Protein AF-A0A7U7GA72-F1 (afdb_monomer_lite)

Organism: NCBI:txid1400861

Sequence (165 aa):
MMRVAWIVRVAMAALLMGAMNPIGAWAQDARPDARLQFSSFSVGLLFGYSQGEGTLDFAGQRYPFTVSGIKLATVGISRVSAVGQVYRLREVADLAGRYIAVEGALTLVQGGGNAVLRNEKGVTIYLQNLQQGLELTLGGGGLSIALTDPTEKVIPAVMENASAR

Secondary structure (DSSP, 8-state):
-TTHHHHHHHHHHHHHHTT----------S--SEEEEEEEEEEEEEEEEEEEEEEEEETTEEEEEEEEEEEEEEEEEEEEEEEEEEES--SGGGG-EEEEEPTT--EEETTEEEEEEEETT--EEEEEEEPTTHHHHHHH--EEEEEPPTTGGG-SSSSGGGS--

Radius of gyration: 23.39 Å; chains: 1; bounding box: 41×28×108 Å

Structure (mmCIF, N/CA/C/O backbone):
data_AF-A0A7U7GA72-F1
#
_entry.id   AF-A0A7U7GA72-F1
#
loop_
_atom_site.group_PDB
_atom_site.id
_atom_site.type_symbol
_atom_site.label_atom_id
_atom_site.label_alt_id
_atom_site.label_comp_id
_atom_site.label_asym_id
_atom_site.label_entity_id
_atom_site.label_seq_id
_atom_site.pdbx_PDB_ins_code
_atom_site.Cartn_x
_atom_site.Cartn_y
_atom_site.Cartn_z
_atom_site.occupancy
_atom_site.B_iso_or_equiv
_atom_site.auth_seq_id
_atom_site.auth_comp_id
_atom_site.auth_asym_id
_atom_site.auth_atom_id
_atom_site.pdbx_PDB_model_num
ATOM 1 N N . MET A 1 1 ? 6.793 6.151 -63.822 1.00 51.56 1 MET A N 1
ATOM 2 C CA . MET A 1 1 ? 6.672 6.998 -62.609 1.00 51.56 1 MET A CA 1
ATOM 3 C C . MET A 1 1 ? 5.274 6.967 -61.954 1.00 51.56 1 MET A C 1
ATOM 5 O O . MET A 1 1 ? 5.196 7.192 -60.757 1.00 51.56 1 MET A O 1
ATOM 9 N N . MET A 1 2 ? 4.182 6.589 -62.644 1.00 55.66 2 MET A N 1
ATOM 10 C CA . MET A 1 2 ? 2.809 6.562 -62.075 1.00 55.66 2 MET A CA 1
ATOM 11 C C . MET A 1 2 ? 2.417 5.358 -61.186 1.00 55.66 2 MET A C 1
ATOM 13 O O . MET A 1 2 ? 1.336 5.372 -60.612 1.00 55.66 2 MET A O 1
ATOM 17 N N . ARG A 1 3 ? 3.251 4.317 -61.035 1.00 51.66 3 ARG A N 1
ATOM 18 C CA . ARG A 1 3 ? 2.885 3.102 -60.260 1.00 51.66 3 ARG A CA 1
ATOM 19 C C . ARG A 1 3 ? 3.299 3.157 -58.781 1.00 51.66 3 ARG A C 1
ATOM 21 O O . ARG A 1 3 ? 2.705 2.475 -57.958 1.00 51.66 3 ARG A O 1
ATOM 28 N N . VAL A 1 4 ? 4.268 4.009 -58.438 1.00 46.50 4 VAL A N 1
ATOM 29 C CA . VAL A 1 4 ? 4.767 4.193 -57.059 1.00 46.50 4 VAL A CA 1
ATOM 30 C C . VAL A 1 4 ? 3.873 5.158 -56.267 1.00 46.50 4 VAL A C 1
ATOM 32 O O . VAL A 1 4 ? 3.660 4.971 -55.074 1.00 46.50 4 VAL A O 1
ATOM 35 N N . ALA A 1 5 ? 3.256 6.134 -56.942 1.00 46.50 5 ALA A N 1
ATOM 36 C CA . ALA A 1 5 ? 2.368 7.119 -56.319 1.00 46.50 5 ALA A CA 1
ATOM 37 C C . ALA A 1 5 ? 1.065 6.519 -55.746 1.00 46.50 5 ALA A C 1
ATOM 39 O O . ALA A 1 5 ? 0.479 7.097 -54.832 1.00 46.50 5 ALA A O 1
ATOM 40 N N . TRP A 1 6 ? 0.611 5.364 -56.249 1.00 43.94 6 TRP A N 1
ATOM 41 C CA . TRP A 1 6 ? -0.555 4.663 -55.695 1.00 43.94 6 TRP A CA 1
ATOM 42 C C . TRP A 1 6 ? -0.210 3.987 -54.359 1.00 43.94 6 TRP A C 1
ATOM 44 O O . TRP A 1 6 ? -0.923 4.171 -53.374 1.00 43.94 6 TRP A O 1
ATOM 54 N N . ILE A 1 7 ? 0.928 3.297 -54.280 1.00 53.09 7 ILE A N 1
ATOM 55 C CA . ILE A 1 7 ? 1.350 2.571 -53.070 1.00 53.09 7 ILE A CA 1
ATOM 56 C C . ILE A 1 7 ? 1.551 3.540 -51.891 1.00 53.09 7 ILE A C 1
ATOM 58 O O . ILE A 1 7 ? 1.119 3.255 -50.777 1.00 53.09 7 ILE A O 1
ATOM 62 N N . VAL A 1 8 ? 2.099 4.733 -52.149 1.00 52.81 8 VAL A N 1
ATOM 63 C CA . VAL A 1 8 ? 2.282 5.774 -51.121 1.00 52.81 8 VAL A CA 1
ATOM 64 C C . VAL A 1 8 ? 0.942 6.354 -50.637 1.00 52.81 8 VAL A C 1
ATOM 66 O O . VAL A 1 8 ? 0.794 6.639 -49.452 1.00 52.81 8 VAL A O 1
ATOM 69 N N . ARG A 1 9 ? -0.076 6.468 -51.505 1.00 49.09 9 ARG A N 1
ATOM 70 C CA . ARG A 1 9 ? -1.415 6.955 -51.111 1.00 49.09 9 ARG A CA 1
ATOM 71 C C . ARG A 1 9 ? -2.220 5.935 -50.303 1.00 49.09 9 ARG A C 1
ATOM 73 O O . ARG A 1 9 ? -2.937 6.336 -49.392 1.00 49.09 9 ARG A O 1
ATOM 80 N N . VAL A 1 10 ? -2.072 4.638 -50.579 1.00 54.94 10 VAL A N 1
ATOM 81 C CA . VAL A 1 10 ? -2.706 3.579 -49.767 1.00 54.94 10 VAL A CA 1
ATOM 82 C C . VAL A 1 10 ? -2.029 3.464 -48.398 1.00 54.94 10 VAL A C 1
ATOM 84 O O . VAL A 1 10 ? -2.717 3.328 -47.390 1.00 54.94 10 VAL A O 1
ATOM 87 N N . ALA A 1 11 ? -0.704 3.628 -48.332 1.00 49.22 11 ALA A N 1
ATOM 88 C CA . ALA A 1 11 ? 0.026 3.646 -47.065 1.00 49.22 11 ALA A CA 1
ATOM 89 C C . ALA A 1 11 ? -0.343 4.853 -46.174 1.00 49.22 11 ALA A C 1
ATOM 91 O O . ALA A 1 11 ? -0.420 4.712 -44.957 1.00 49.22 11 ALA A O 1
ATOM 92 N N . MET A 1 12 ? -0.645 6.020 -46.760 1.00 47.06 12 MET A N 1
ATOM 93 C CA . MET A 1 12 ? -1.069 7.206 -45.997 1.00 47.06 12 MET A CA 1
ATOM 94 C C . MET A 1 12 ? -2.533 7.144 -45.532 1.00 47.06 12 MET A C 1
ATOM 96 O O . MET A 1 12 ? -2.856 7.678 -44.474 1.00 47.06 12 MET A O 1
ATOM 100 N N . ALA A 1 13 ? -3.414 6.460 -46.271 1.00 47.50 13 ALA A N 1
ATOM 101 C CA . ALA A 1 13 ? -4.796 6.229 -45.841 1.00 47.50 13 ALA A CA 1
ATOM 102 C C . ALA A 1 13 ? -4.888 5.197 -44.699 1.00 47.50 13 ALA A C 1
ATOM 104 O O . ALA A 1 13 ? -5.713 5.345 -43.799 1.00 47.50 13 ALA A O 1
ATOM 105 N N . ALA A 1 14 ? -3.995 4.200 -44.678 1.00 50.31 14 ALA A N 1
ATOM 106 C CA . ALA A 1 14 ? -3.892 3.241 -43.576 1.00 50.31 14 ALA A CA 1
ATOM 107 C C . ALA A 1 14 ? -3.346 3.872 -42.278 1.00 50.31 14 ALA A C 1
ATOM 109 O O . ALA A 1 14 ? -3.694 3.426 -41.186 1.00 50.31 14 ALA A O 1
ATOM 110 N N . LEU A 1 15 ? -2.554 4.948 -42.376 1.00 47.72 15 LEU A N 1
ATOM 111 C CA . LEU A 1 15 ? -2.022 5.657 -41.206 1.00 47.72 15 LEU A CA 1
ATOM 112 C C . LEU A 1 15 ? -3.063 6.534 -40.484 1.00 47.72 15 LEU A C 1
ATOM 114 O O . LEU A 1 15 ? -2.865 6.872 -39.322 1.00 47.72 15 LEU A O 1
ATOM 118 N N . LEU A 1 16 ? -4.177 6.881 -41.139 1.00 49.06 16 LEU A N 1
ATOM 119 C CA . LEU A 1 16 ? -5.250 7.694 -40.547 1.00 49.06 16 LEU A CA 1
ATOM 120 C C . LEU A 1 16 ? -6.416 6.861 -39.984 1.00 49.06 16 LEU A C 1
ATOM 122 O O . LEU A 1 16 ? -7.228 7.392 -39.233 1.00 49.06 16 LEU A O 1
ATOM 126 N N . MET A 1 17 ? -6.487 5.558 -40.284 1.00 49.72 17 MET A N 1
ATOM 127 C CA . MET A 1 17 ? -7.507 4.646 -39.735 1.00 49.72 17 MET A CA 1
ATOM 128 C C . MET A 1 17 ? -7.030 3.824 -38.525 1.00 49.72 17 MET A C 1
ATOM 130 O O . MET A 1 17 ? -7.849 3.211 -37.849 1.00 49.72 17 MET A O 1
ATOM 134 N N . GLY A 1 18 ? -5.732 3.836 -38.202 1.00 43.81 18 GLY A N 1
ATOM 135 C CA . GLY A 1 18 ? -5.183 3.139 -37.027 1.00 43.81 18 GLY A CA 1
ATOM 136 C C . GLY A 1 18 ? -5.341 3.880 -35.691 1.00 43.81 18 GLY A C 1
ATOM 137 O O . GLY A 1 18 ? -5.031 3.319 -34.644 1.00 43.81 18 GLY A O 1
ATOM 138 N N . ALA A 1 19 ? -5.821 5.128 -35.698 1.00 47.88 19 ALA A N 1
ATOM 139 C CA . ALA A 1 19 ? -5.897 5.987 -34.509 1.00 47.88 19 ALA A CA 1
ATOM 140 C C . ALA A 1 19 ? -7.182 5.817 -33.677 1.00 47.88 19 ALA A C 1
ATOM 142 O O . ALA A 1 19 ? -7.454 6.623 -32.792 1.00 47.88 19 ALA A O 1
ATOM 143 N N . MET A 1 20 ? -7.971 4.775 -33.941 1.00 50.44 20 MET A N 1
ATOM 144 C CA . MET A 1 20 ? -9.155 4.459 -33.148 1.00 50.44 20 MET A CA 1
ATOM 145 C C . MET A 1 20 ? -9.159 2.979 -32.777 1.00 50.44 20 MET A C 1
ATOM 147 O O . MET A 1 20 ? -10.118 2.262 -33.028 1.00 50.44 20 MET A O 1
ATOM 151 N N . ASN A 1 21 ? -8.081 2.507 -32.148 1.00 44.47 21 ASN A N 1
ATOM 152 C CA . ASN A 1 21 ? -8.301 1.491 -31.131 1.00 44.47 21 ASN A CA 1
ATOM 153 C C . ASN A 1 21 ? -9.024 2.229 -30.001 1.00 44.47 21 ASN A C 1
ATOM 155 O O . ASN A 1 21 ? -8.395 3.090 -29.377 1.00 44.47 21 ASN A O 1
ATOM 159 N N . PRO A 1 22 ? -10.298 1.930 -29.683 1.00 48.47 22 PRO A N 1
ATOM 160 C CA . PRO A 1 22 ? -10.722 2.099 -28.314 1.00 48.47 22 PRO A CA 1
ATOM 161 C C . PRO A 1 22 ? -9.845 1.116 -27.537 1.00 48.47 22 PRO A C 1
ATOM 163 O O . PRO A 1 22 ? -10.200 -0.046 -27.354 1.00 48.47 22 PRO A O 1
ATOM 166 N N . ILE A 1 23 ? -8.639 1.557 -27.148 1.00 51.75 23 ILE A N 1
ATOM 167 C CA . ILE A 1 23 ? -7.970 1.027 -25.967 1.00 51.75 23 ILE A CA 1
ATOM 168 C C . ILE A 1 23 ? -9.087 1.085 -24.961 1.00 51.75 23 ILE A C 1
ATOM 170 O O . ILE A 1 23 ? -9.549 2.191 -24.666 1.00 51.75 23 ILE A O 1
ATOM 174 N N . GLY A 1 24 ? -9.615 -0.095 -24.623 1.00 46.47 24 GLY A N 1
ATOM 175 C CA . GLY A 1 24 ? -10.810 -0.214 -23.822 1.00 46.47 24 GLY A CA 1
ATOM 176 C C . GLY A 1 24 ? -10.659 0.799 -22.716 1.00 46.47 24 GLY A C 1
ATOM 177 O O . GLY A 1 24 ? -9.697 0.740 -21.947 1.00 46.47 24 GLY A O 1
ATOM 178 N N . ALA A 1 25 ? -11.547 1.792 -22.710 1.00 45.22 25 ALA A N 1
ATOM 179 C CA . ALA A 1 25 ? -11.851 2.462 -21.480 1.00 45.22 25 ALA A CA 1
ATOM 180 C C . ALA A 1 25 ? -12.292 1.296 -20.604 1.00 45.22 25 ALA A C 1
ATOM 182 O O . ALA A 1 25 ? -13.406 0.793 -20.742 1.00 45.22 25 ALA A O 1
ATOM 183 N N . TRP A 1 26 ? -11.348 0.750 -19.832 1.00 43.97 26 TRP A N 1
ATOM 184 C CA . TRP A 1 26 ? -11.632 -0.083 -18.689 1.00 43.97 26 TRP A CA 1
ATOM 185 C C . TRP A 1 26 ? -12.406 0.870 -17.823 1.00 43.97 26 TRP A C 1
ATOM 187 O O . TRP A 1 26 ? -11.831 1.658 -17.075 1.00 43.97 26 TRP A O 1
ATOM 197 N N . ALA A 1 27 ? -13.703 0.907 -18.090 1.00 42.50 27 ALA A N 1
ATOM 198 C CA . ALA A 1 27 ? -14.652 1.650 -17.341 1.00 42.50 27 ALA A CA 1
ATOM 199 C C . ALA A 1 27 ? -14.401 1.195 -15.913 1.00 42.50 27 ALA A C 1
ATOM 201 O O . ALA A 1 27 ? -14.696 0.060 -15.534 1.00 42.50 27 ALA A O 1
ATOM 202 N N . GLN A 1 28 ? -13.781 2.066 -15.127 1.00 53.06 28 GLN A N 1
ATOM 203 C CA . GLN A 1 28 ? -13.759 1.961 -13.678 1.00 53.06 28 GLN A CA 1
ATOM 204 C C . GLN A 1 28 ? -15.187 2.305 -13.192 1.00 53.06 28 GLN A C 1
ATOM 206 O O . GLN A 1 28 ? -15.363 3.114 -12.293 1.00 53.06 28 GLN A O 1
ATOM 211 N N . ASP A 1 29 ? -16.212 1.734 -13.844 1.00 50.03 29 ASP A N 1
ATOM 212 C CA . ASP A 1 29 ? -17.646 1.887 -13.572 1.00 50.03 29 ASP A CA 1
ATOM 213 C C . ASP A 1 29 ? -18.051 1.092 -12.326 1.00 50.03 29 ASP A C 1
ATOM 215 O O . ASP A 1 29 ? -19.164 1.220 -11.816 1.00 50.03 29 ASP A O 1
ATOM 219 N N . ALA A 1 30 ? -17.143 0.273 -11.791 1.00 64.81 30 ALA A N 1
ATOM 220 C CA . ALA A 1 30 ? -17.301 -0.261 -10.456 1.00 64.81 30 ALA A CA 1
ATOM 221 C C . ALA A 1 30 ? -17.050 0.871 -9.456 1.00 64.81 30 ALA A C 1
ATOM 223 O O . ALA A 1 30 ? -15.941 1.391 -9.353 1.00 64.81 30 ALA A O 1
ATOM 224 N N . ARG A 1 31 ? -18.079 1.243 -8.691 1.00 81.56 31 ARG A N 1
ATOM 225 C CA . ARG A 1 31 ? -17.889 2.074 -7.502 1.00 81.56 31 ARG A CA 1
ATOM 226 C C . ARG A 1 31 ? -16.883 1.360 -6.584 1.00 81.56 31 ARG A C 1
ATOM 228 O O . ARG A 1 31 ? -17.067 0.169 -6.339 1.00 81.56 31 ARG A O 1
ATOM 235 N N . PRO A 1 32 ? -15.844 2.044 -6.079 1.00 89.12 32 PRO A N 1
ATOM 236 C CA . PRO A 1 32 ? -14.922 1.427 -5.136 1.00 89.12 32 PRO A CA 1
ATOM 237 C C . PRO A 1 32 ? -15.668 1.022 -3.861 1.00 89.12 32 PRO A C 1
ATOM 239 O O . PRO A 1 32 ? -16.506 1.781 -3.365 1.00 89.12 32 PRO A O 1
ATOM 242 N N . ASP A 1 33 ? -15.336 -0.150 -3.324 1.00 92.19 33 ASP A N 1
ATOM 243 C CA . ASP A 1 33 ? -15.910 -0.657 -2.072 1.00 92.19 33 ASP A CA 1
ATOM 244 C C . ASP A 1 33 ? -15.372 0.132 -0.872 1.00 92.19 33 ASP A C 1
ATOM 246 O O . ASP A 1 33 ? -16.077 0.370 0.110 1.00 92.19 33 ASP A O 1
ATOM 250 N N . ALA A 1 34 ? -14.113 0.570 -0.965 1.00 94.19 34 ALA A N 1
ATOM 251 C CA . ALA A 1 34 ? -13.444 1.349 0.066 1.00 94.19 34 ALA A CA 1
ATOM 252 C C . ALA A 1 34 ? -12.433 2.334 -0.525 1.00 94.19 34 ALA A C 1
ATOM 254 O O . ALA A 1 34 ? -11.993 2.216 -1.673 1.00 94.19 34 ALA A O 1
ATOM 255 N N . ARG A 1 35 ? -12.008 3.288 0.298 1.00 94.56 35 ARG A N 1
ATOM 256 C CA . ARG A 1 35 ? -10.852 4.145 0.014 1.00 94.56 35 ARG A CA 1
ATOM 257 C C . ARG A 1 35 ? -9.808 3.944 1.088 1.00 94.56 35 ARG A C 1
ATOM 259 O O . ARG A 1 35 ? -10.151 3.745 2.245 1.00 94.56 35 ARG A O 1
ATOM 266 N N . LEU A 1 36 ? -8.542 3.989 0.707 1.00 93.94 36 LEU A N 1
ATOM 267 C CA . LEU A 1 36 ? -7.447 3.909 1.657 1.00 93.94 36 LEU A CA 1
ATOM 268 C C . LEU A 1 36 ? -6.423 5.000 1.416 1.00 93.94 36 LEU A C 1
ATOM 270 O O . LEU A 1 36 ? -6.255 5.506 0.305 1.00 93.94 36 LEU A O 1
ATOM 274 N N . GLN A 1 37 ? -5.712 5.320 2.481 1.00 92.81 37 GLN A N 1
ATOM 275 C CA . GLN A 1 37 ? -4.555 6.191 2.452 1.00 92.81 37 GLN A CA 1
ATOM 276 C C . GLN A 1 37 ? -3.534 5.681 3.455 1.00 92.81 37 GLN A C 1
ATOM 278 O O . GLN A 1 37 ? -3.901 5.238 4.543 1.00 92.81 37 GLN A O 1
ATOM 283 N N . PHE A 1 38 ? -2.258 5.728 3.099 1.00 91.44 38 PHE A N 1
ATOM 284 C CA . PHE A 1 38 ? -1.185 5.348 4.009 1.00 91.44 38 PHE A CA 1
ATOM 285 C C . PHE A 1 38 ? 0.079 6.146 3.736 1.00 91.44 38 PHE A C 1
ATOM 287 O O . PHE A 1 38 ? 0.304 6.647 2.632 1.00 91.44 38 PHE A O 1
ATOM 294 N N . SER A 1 39 ? 0.921 6.237 4.757 1.00 87.94 39 SER A N 1
ATOM 295 C CA . SER A 1 39 ? 2.289 6.715 4.636 1.00 87.94 39 SER A CA 1
ATOM 296 C C . SER A 1 39 ? 3.222 5.656 5.190 1.00 87.94 39 SER A C 1
ATOM 298 O O . SER A 1 39 ? 2.955 5.082 6.243 1.00 87.94 39 SER A O 1
ATOM 300 N N . SER A 1 40 ? 4.315 5.393 4.485 1.00 85.19 40 SER A N 1
ATOM 301 C CA . SER A 1 40 ? 5.368 4.517 4.972 1.00 85.19 40 SER A CA 1
ATOM 302 C C . SER A 1 40 ? 6.715 5.215 4.952 1.00 85.19 40 SER A C 1
ATOM 304 O O . SER A 1 40 ? 7.020 6.071 4.119 1.00 85.19 40 SER A O 1
ATOM 306 N N . PHE A 1 41 ? 7.519 4.852 5.934 1.00 84.62 41 PHE A N 1
ATOM 307 C CA . PHE A 1 41 ? 8.915 5.201 6.037 1.00 84.62 41 PHE A CA 1
ATOM 308 C C . PHE A 1 41 ? 9.746 3.989 5.640 1.00 84.62 41 PHE A C 1
ATOM 310 O O . PHE A 1 41 ? 9.331 2.839 5.800 1.00 84.62 41 PHE A O 1
ATOM 317 N N . SER A 1 42 ? 10.913 4.221 5.063 1.00 78.56 42 SER A N 1
ATOM 318 C CA . SER A 1 42 ? 11.803 3.148 4.641 1.00 78.56 42 SER A CA 1
ATOM 319 C C . SER A 1 42 ? 13.246 3.527 4.880 1.00 78.56 42 SER A C 1
ATOM 321 O O . SER A 1 42 ? 13.650 4.652 4.585 1.00 78.56 42 SER A O 1
ATOM 323 N N . VAL A 1 43 ? 14.016 2.557 5.364 1.00 79.75 43 VAL A N 1
ATOM 324 C CA . VAL A 1 43 ? 15.454 2.682 5.589 1.00 79.75 43 VAL A CA 1
ATOM 325 C C . VAL A 1 43 ? 16.153 1.459 5.012 1.00 79.75 43 VAL A C 1
ATOM 327 O O . VAL A 1 43 ? 15.659 0.336 5.139 1.00 79.75 43 VAL A O 1
ATOM 330 N N . GLY A 1 44 ? 17.283 1.670 4.343 1.00 74.50 44 GLY A N 1
ATOM 331 C CA . GLY A 1 44 ? 18.056 0.571 3.781 1.00 74.50 44 GLY A CA 1
ATOM 332 C C . GLY A 1 44 ? 19.465 0.959 3.361 1.00 74.50 44 GLY A C 1
ATOM 333 O O . GLY A 1 44 ? 19.744 2.115 3.038 1.00 74.50 44 GLY A O 1
ATOM 334 N N . LEU A 1 45 ? 20.341 -0.043 3.358 1.00 70.75 45 LEU A N 1
ATOM 335 C CA . LEU A 1 45 ? 21.675 -0.022 2.765 1.00 70.75 45 LEU A CA 1
ATOM 336 C C . LEU A 1 45 ? 21.776 -1.291 1.908 1.00 70.75 45 LEU A C 1
ATOM 338 O O . LEU A 1 45 ? 22.116 -2.356 2.413 1.00 70.75 45 LEU A O 1
ATOM 342 N N . LEU A 1 46 ? 21.395 -1.189 0.629 1.00 68.38 46 LEU A N 1
ATOM 343 C CA . LEU A 1 46 ? 21.234 -2.280 -0.356 1.00 68.38 46 LEU A CA 1
ATOM 344 C C . LEU A 1 46 ? 20.014 -3.183 -0.123 1.00 68.38 46 LEU A C 1
ATOM 346 O O . LEU A 1 46 ? 19.270 -3.447 -1.065 1.00 68.38 46 LEU A O 1
ATOM 350 N N . PHE A 1 47 ? 19.750 -3.583 1.117 1.00 69.81 47 PHE A N 1
ATOM 351 C CA . PHE A 1 47 ? 18.487 -4.197 1.528 1.00 69.81 47 PHE A CA 1
ATOM 352 C C . PHE A 1 47 ? 17.776 -3.252 2.489 1.00 69.81 47 PHE A C 1
ATOM 354 O O . PHE A 1 47 ? 18.411 -2.638 3.351 1.00 69.81 47 PHE A O 1
ATOM 361 N N . GLY A 1 48 ? 16.468 -3.088 2.306 1.00 71.56 48 GLY A N 1
ATOM 362 C CA . GLY A 1 48 ? 15.675 -2.157 3.095 1.00 71.56 48 GLY A CA 1
ATOM 363 C C . GLY A 1 48 ? 14.407 -2.789 3.637 1.00 71.56 48 GLY A C 1
ATOM 364 O O . GLY A 1 48 ? 13.836 -3.704 3.042 1.00 71.56 48 GLY A O 1
ATOM 365 N N . TYR A 1 49 ? 13.945 -2.249 4.755 1.00 77.12 49 TYR A N 1
ATOM 366 C CA . TYR A 1 49 ? 12.620 -2.524 5.292 1.00 77.12 49 TYR A CA 1
ATOM 367 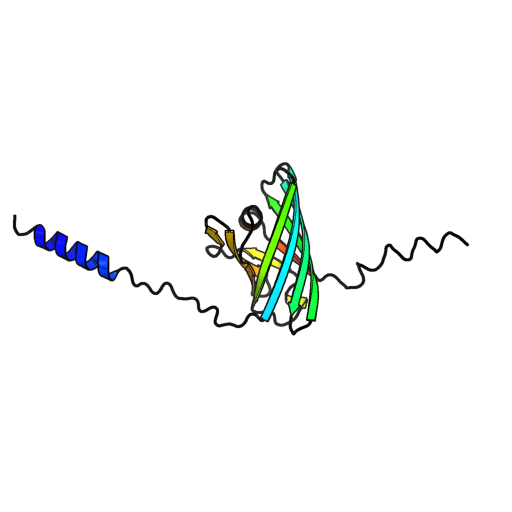C C . TYR A 1 49 ? 11.781 -1.250 5.233 1.00 77.12 49 TYR A C 1
ATOM 369 O O . TYR A 1 49 ? 12.297 -0.132 5.346 1.00 77.12 49 TYR A O 1
ATOM 377 N N . SER A 1 50 ? 10.478 -1.420 5.032 1.00 81.56 50 SER A N 1
ATOM 378 C CA . SER A 1 50 ? 9.507 -0.335 5.102 1.00 81.56 50 SER A CA 1
ATOM 379 C C . SER A 1 50 ? 8.416 -0.650 6.102 1.00 81.56 50 SER A C 1
ATOM 381 O O . SER A 1 50 ? 7.907 -1.771 6.120 1.00 81.56 50 SER A O 1
ATOM 383 N N . GLN A 1 51 ? 8.035 0.361 6.876 1.00 86.81 51 GLN A N 1
ATOM 384 C CA . GLN A 1 51 ? 6.912 0.311 7.799 1.00 86.81 51 GLN A CA 1
ATOM 385 C C . GLN A 1 51 ? 6.082 1.577 7.654 1.00 86.81 51 GLN A C 1
ATOM 387 O O . GLN A 1 51 ? 6.617 2.672 7.471 1.00 86.81 51 GLN A O 1
ATOM 392 N N . GLY A 1 52 ? 4.770 1.428 7.715 1.00 88.06 52 GLY A N 1
ATOM 393 C CA . GLY A 1 52 ? 3.834 2.518 7.557 1.00 88.06 52 GLY A CA 1
ATOM 394 C C . GLY A 1 52 ? 2.518 2.258 8.250 1.00 88.06 52 GLY A C 1
ATOM 395 O O . GLY A 1 52 ? 2.204 1.139 8.650 1.00 88.06 52 GLY A O 1
ATOM 396 N N . GLU A 1 53 ? 1.744 3.323 8.340 1.00 91.56 53 GLU A N 1
ATOM 397 C CA . GLU A 1 53 ? 0.408 3.332 8.912 1.00 91.56 53 GLU A CA 1
ATOM 398 C C . GLU A 1 53 ? -0.549 3.977 7.916 1.00 91.56 53 GLU A C 1
ATOM 400 O O . GLU A 1 53 ? -0.169 4.831 7.104 1.00 91.56 53 GLU A O 1
ATOM 405 N N . GLY A 1 54 ? -1.803 3.559 7.980 1.00 92.31 54 GLY A N 1
ATOM 406 C CA . GLY A 1 54 ? -2.847 4.037 7.103 1.00 92.31 54 GLY A CA 1
ATOM 407 C C . GLY A 1 54 ? -4.231 3.906 7.703 1.00 92.31 54 GLY A C 1
ATOM 408 O O . GLY A 1 54 ? -4.431 3.477 8.840 1.00 92.31 54 GLY A O 1
ATOM 409 N N . THR A 1 55 ? -5.208 4.334 6.922 1.00 94.81 55 THR A N 1
ATOM 410 C CA . THR A 1 55 ? -6.620 4.252 7.275 1.00 94.81 55 THR A CA 1
ATOM 411 C C . THR A 1 55 ? -7.418 3.822 6.058 1.00 94.81 55 THR A C 1
ATOM 413 O O . THR A 1 55 ? -7.189 4.315 4.952 1.00 94.81 55 THR A O 1
ATOM 416 N N . LEU A 1 56 ? -8.325 2.876 6.276 1.00 94.94 56 LEU A N 1
ATOM 417 C CA . LEU A 1 56 ? -9.306 2.398 5.316 1.00 94.94 56 LEU A CA 1
ATOM 418 C C . LEU A 1 56 ? -10.666 3.001 5.677 1.00 94.94 56 LEU A C 1
ATOM 420 O O . LEU A 1 56 ? -11.196 2.728 6.750 1.00 94.94 56 LEU A O 1
ATOM 424 N N . ASP A 1 57 ? -11.244 3.784 4.778 1.00 94.75 57 ASP A N 1
ATOM 425 C CA . ASP A 1 57 ? -12.637 4.207 4.833 1.00 94.75 57 ASP A CA 1
ATOM 426 C C . ASP A 1 57 ? -13.504 3.143 4.133 1.00 94.75 57 ASP A C 1
ATOM 428 O O . ASP A 1 57 ? -13.541 3.072 2.900 1.00 94.75 57 ASP A O 1
ATOM 432 N N . PHE A 1 58 ? -14.204 2.315 4.914 1.00 93.81 58 PHE A N 1
ATOM 433 C CA . PHE A 1 58 ? -15.098 1.256 4.431 1.00 93.81 58 PHE A CA 1
ATOM 434 C C . PHE A 1 58 ? -16.469 1.372 5.096 1.00 93.81 58 PHE A C 1
ATOM 436 O O . PHE A 1 58 ? -16.562 1.520 6.311 1.00 93.81 58 PHE A O 1
ATOM 443 N N . ALA A 1 59 ? -17.540 1.338 4.298 1.00 90.19 59 ALA A N 1
ATOM 444 C CA . ALA A 1 59 ? -18.924 1.447 4.780 1.00 90.19 59 ALA A CA 1
ATOM 445 C C . ALA A 1 59 ? -19.193 2.649 5.725 1.00 90.19 59 ALA A C 1
ATOM 447 O O . ALA A 1 59 ? -20.038 2.582 6.614 1.00 90.19 59 ALA A O 1
ATOM 448 N N . GLY A 1 60 ? -18.470 3.762 5.543 1.00 89.25 60 GLY A N 1
ATOM 449 C CA . GLY A 1 60 ? -18.594 4.965 6.379 1.00 89.25 60 GLY A CA 1
ATOM 450 C C . GLY A 1 60 ? -17.844 4.911 7.716 1.00 89.25 60 GLY A C 1
ATOM 451 O O . GLY A 1 60 ? -17.942 5.855 8.494 1.00 89.25 60 GLY A O 1
ATOM 452 N N . GLN A 1 61 ? -17.085 3.845 7.974 1.00 90.88 61 GLN A N 1
ATOM 453 C CA . GLN A 1 61 ? -16.230 3.684 9.149 1.00 90.88 61 GLN A CA 1
ATOM 454 C C . GLN A 1 61 ? -14.751 3.726 8.753 1.00 90.88 61 GLN A C 1
ATOM 456 O O . GLN A 1 61 ? -14.379 3.349 7.640 1.00 90.88 61 GLN A O 1
ATOM 461 N N . ARG A 1 62 ? -13.906 4.193 9.678 1.00 93.19 62 ARG A N 1
ATOM 462 C CA . ARG A 1 62 ? -12.451 4.275 9.499 1.00 93.19 62 ARG A CA 1
ATOM 463 C C . ARG A 1 62 ? -11.751 3.160 10.252 1.00 93.19 62 ARG A C 1
ATOM 465 O O . ARG A 1 62 ? -11.858 3.087 11.473 1.00 93.19 62 ARG A O 1
ATOM 472 N N . TYR A 1 63 ? -10.977 2.364 9.529 1.00 92.81 63 TYR A N 1
ATOM 473 C CA . TYR A 1 63 ? -10.207 1.254 10.074 1.00 92.81 63 TYR A CA 1
ATOM 474 C C . TYR A 1 63 ? -8.710 1.546 9.953 1.00 92.81 63 TYR A C 1
ATOM 476 O O . TYR A 1 63 ? -8.210 1.677 8.831 1.00 92.81 63 TYR A O 1
ATOM 484 N N . PRO A 1 64 ? -7.980 1.689 11.071 1.00 94.12 64 PRO A N 1
ATOM 485 C CA . PRO A 1 64 ? -6.535 1.838 11.026 1.00 94.12 64 PRO A CA 1
ATOM 486 C C . PRO A 1 64 ? -5.876 0.531 10.571 1.00 94.12 64 PRO A C 1
ATOM 488 O O . PRO A 1 64 ? -6.318 -0.567 10.912 1.00 94.12 64 PRO A O 1
ATOM 491 N N . PHE A 1 65 ? -4.809 0.651 9.790 1.00 93.62 65 PHE A N 1
ATOM 492 C CA . PHE A 1 65 ? -4.002 -0.487 9.368 1.00 93.62 65 PHE A CA 1
ATOM 493 C C . PHE A 1 65 ? -2.523 -0.116 9.326 1.00 93.62 65 PHE A C 1
ATOM 495 O O . PHE A 1 65 ? -2.153 1.053 9.208 1.00 93.62 65 PHE A O 1
ATOM 502 N N . THR A 1 66 ? -1.674 -1.132 9.360 1.00 92.25 66 THR A N 1
ATOM 503 C CA . THR A 1 66 ? -0.238 -1.022 9.129 1.00 92.25 66 THR A CA 1
ATOM 504 C C . TH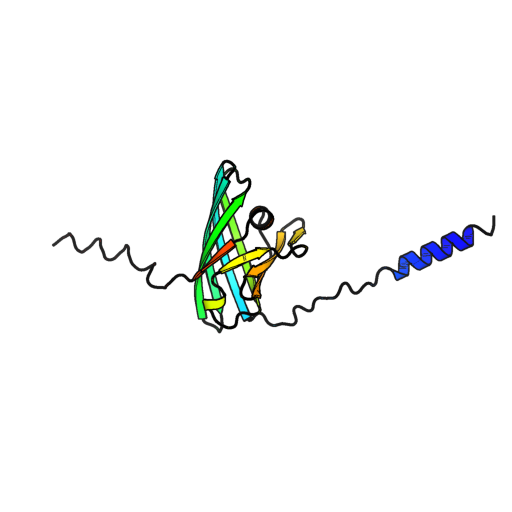R A 1 66 ? 0.135 -1.621 7.781 1.00 92.25 66 THR A C 1
ATOM 506 O O . THR A 1 66 ? -0.497 -2.557 7.286 1.00 92.25 66 THR A O 1
ATOM 509 N N . VAL A 1 67 ? 1.169 -1.050 7.173 1.00 90.19 67 VAL A N 1
ATOM 510 C CA . VAL A 1 67 ? 1.798 -1.531 5.943 1.00 90.19 67 VAL A CA 1
ATOM 511 C C . VAL A 1 67 ? 3.240 -1.880 6.253 1.00 90.19 67 VAL A C 1
ATOM 513 O O . VAL A 1 67 ? 3.968 -1.081 6.841 1.00 90.19 67 VAL A O 1
ATOM 516 N N . SER A 1 68 ? 3.675 -3.048 5.805 1.00 87.69 68 SER A N 1
ATOM 517 C CA . SER A 1 68 ? 5.074 -3.454 5.832 1.00 87.69 68 SER A CA 1
ATOM 518 C C . SER A 1 68 ? 5.513 -3.971 4.470 1.00 87.69 68 SER A C 1
ATOM 520 O O . SER A 1 68 ? 4.708 -4.396 3.644 1.00 87.69 68 SER A O 1
ATOM 522 N N . GLY A 1 69 ? 6.808 -3.896 4.193 1.00 80.62 69 GLY A N 1
ATOM 523 C CA . GLY A 1 69 ? 7.344 -4.302 2.900 1.00 80.62 69 GLY A CA 1
ATOM 524 C C . GLY A 1 69 ? 8.847 -4.489 2.952 1.00 80.62 69 GLY A C 1
ATOM 525 O O . GLY A 1 69 ? 9.538 -3.818 3.721 1.00 80.62 69 GLY A O 1
ATOM 526 N N . ILE A 1 70 ? 9.340 -5.407 2.126 1.00 67.75 70 ILE A N 1
ATOM 527 C CA . ILE A 1 70 ? 10.770 -5.648 1.937 1.00 67.75 70 ILE A CA 1
ATOM 528 C C . ILE A 1 70 ? 11.177 -4.938 0.653 1.00 67.75 70 ILE A C 1
ATOM 530 O O . ILE A 1 70 ? 10.564 -5.147 -0.394 1.00 67.75 70 ILE A O 1
ATOM 534 N N . LYS A 1 71 ? 12.211 -4.101 0.734 1.00 69.50 71 LYS A N 1
ATOM 535 C CA . LYS A 1 71 ? 12.767 -3.409 -0.426 1.00 69.50 71 LYS A CA 1
ATOM 536 C C . LYS A 1 71 ? 14.061 -4.064 -0.868 1.00 69.50 71 LYS A C 1
ATOM 538 O O . LYS A 1 71 ? 15.013 -4.176 -0.093 1.00 69.50 71 LYS A O 1
ATOM 543 N N . LEU A 1 72 ? 14.107 -4.419 -2.144 1.00 55.84 72 LEU A N 1
ATOM 544 C CA . LEU A 1 72 ? 15.343 -4.755 -2.835 1.00 55.84 72 LEU A CA 1
ATOM 545 C C . LEU A 1 72 ? 15.977 -3.448 -3.336 1.00 55.84 72 LEU A C 1
ATOM 547 O O . LEU A 1 72 ? 15.281 -2.597 -3.882 1.00 55.84 72 LEU A O 1
ATOM 551 N N . ALA A 1 73 ? 17.282 -3.273 -3.124 1.00 60.06 73 ALA A N 1
ATOM 552 C CA . ALA A 1 73 ? 18.072 -2.150 -3.636 1.00 60.06 73 ALA A CA 1
ATOM 553 C C . ALA A 1 73 ? 17.644 -0.748 -3.144 1.00 60.06 73 ALA A C 1
ATOM 555 O O . ALA A 1 73 ? 17.489 0.179 -3.934 1.00 60.06 73 ALA A O 1
ATOM 556 N N . THR A 1 74 ? 17.482 -0.555 -1.830 1.00 63.38 74 THR A N 1
ATOM 557 C CA . THR A 1 74 ? 17.296 0.794 -1.250 1.00 63.38 74 THR A CA 1
ATOM 558 C C . THR A 1 74 ? 18.563 1.268 -0.546 1.00 63.38 74 THR A C 1
ATOM 560 O O . THR A 1 74 ? 19.110 0.549 0.287 1.00 63.38 74 THR A O 1
ATOM 563 N N . VAL A 1 75 ? 19.007 2.489 -0.855 1.00 68.94 75 VAL A N 1
ATOM 564 C CA . VAL A 1 75 ? 20.057 3.202 -0.115 1.00 68.94 75 VAL A CA 1
ATOM 565 C C . VAL A 1 75 ? 19.466 4.495 0.433 1.00 68.94 75 VAL A C 1
ATOM 567 O O . VAL A 1 75 ? 18.951 5.316 -0.323 1.00 68.94 75 VAL A O 1
ATOM 570 N N . GLY A 1 76 ? 19.550 4.670 1.749 1.00 71.38 76 GLY A N 1
ATOM 571 C CA . GLY A 1 76 ? 19.125 5.879 2.443 1.00 71.38 76 GLY A CA 1
ATOM 572 C C . GLY A 1 76 ? 17.751 5.774 3.099 1.00 71.38 76 GLY A C 1
ATOM 573 O O . GLY A 1 76 ? 17.227 4.688 3.359 1.00 71.38 76 GLY A O 1
ATOM 574 N N . ILE A 1 77 ? 17.203 6.946 3.408 1.00 76.12 77 ILE A N 1
ATOM 575 C CA . ILE A 1 77 ? 15.932 7.128 4.098 1.00 76.12 77 ILE A CA 1
ATOM 576 C C . ILE A 1 77 ? 14.934 7.743 3.123 1.00 76.12 77 ILE A C 1
ATOM 578 O O . ILE A 1 77 ? 15.224 8.751 2.484 1.00 76.12 77 ILE A O 1
ATOM 582 N N . SER A 1 78 ? 13.743 7.160 3.032 1.00 75.38 78 SER A N 1
ATOM 583 C CA . SER A 1 78 ? 12.655 7.700 2.214 1.00 75.38 78 SER A CA 1
ATOM 584 C C . SER A 1 78 ? 11.328 7.631 2.954 1.00 75.38 78 SER A C 1
ATOM 586 O O . SER A 1 78 ? 11.090 6.739 3.769 1.00 75.38 78 SER A O 1
ATOM 588 N N . ARG A 1 79 ? 10.450 8.588 2.657 1.00 78.69 79 ARG A N 1
ATOM 589 C CA . ARG A 1 79 ? 9.052 8.578 3.076 1.00 78.69 79 ARG A CA 1
ATOM 590 C C . ARG A 1 79 ? 8.192 8.611 1.829 1.00 78.69 79 ARG A C 1
ATOM 592 O O . ARG A 1 79 ? 8.461 9.390 0.922 1.00 78.69 79 ARG A O 1
ATOM 599 N N . VAL A 1 80 ? 7.168 7.778 1.808 1.00 78.31 80 VAL A N 1
ATOM 600 C CA . VAL A 1 80 ? 6.188 7.734 0.729 1.00 78.31 80 VAL A CA 1
ATOM 601 C C . VAL A 1 80 ? 4.797 7.840 1.328 1.00 78.31 80 VAL A C 1
ATOM 603 O O . VAL A 1 80 ? 4.550 7.380 2.443 1.00 78.31 80 VAL A O 1
ATOM 606 N N . SER A 1 81 ? 3.885 8.449 0.586 1.00 83.56 81 SER A N 1
ATOM 607 C CA . SER A 1 81 ? 2.460 8.426 0.900 1.00 83.56 81 SER A CA 1
ATOM 608 C C . SER A 1 81 ? 1.681 8.062 -0.349 1.00 83.56 81 SER A C 1
ATOM 610 O O . SER A 1 81 ? 2.046 8.465 -1.455 1.00 83.56 81 SER A O 1
ATOM 612 N N . ALA A 1 82 ? 0.613 7.303 -0.162 1.00 85.69 82 ALA A N 1
ATOM 613 C CA . ALA A 1 82 ? -0.227 6.831 -1.242 1.00 85.69 82 ALA A CA 1
ATOM 614 C C . ALA A 1 82 ? -1.698 6.920 -0.857 1.00 85.69 82 ALA A C 1
ATOM 616 O O . ALA A 1 82 ? -2.069 6.759 0.308 1.00 85.69 82 ALA A O 1
ATOM 617 N N . VAL A 1 83 ? -2.522 7.146 -1.874 1.00 89.81 83 VAL A N 1
ATOM 618 C CA . VAL A 1 83 ? -3.977 7.101 -1.785 1.00 89.81 83 VAL A CA 1
ATOM 619 C C . VAL A 1 83 ? -4.467 6.100 -2.817 1.00 89.81 83 VAL A C 1
ATOM 621 O O . VAL A 1 83 ? -3.926 6.004 -3.922 1.00 89.81 83 VAL A O 1
ATOM 624 N N . GLY A 1 84 ? -5.480 5.328 -2.446 1.00 91.56 84 GLY A N 1
ATOM 625 C CA . GLY A 1 84 ? -5.973 4.251 -3.279 1.00 91.56 84 GLY A CA 1
ATOM 626 C C . GLY A 1 84 ? -7.452 3.973 -3.123 1.00 91.56 84 GLY A C 1
ATOM 627 O O . GLY A 1 84 ? -8.096 4.331 -2.137 1.00 91.56 84 GLY A O 1
ATOM 628 N N . GLN A 1 85 ? -7.974 3.305 -4.139 1.00 94.62 85 GLN A N 1
ATOM 629 C CA . GLN A 1 85 ? -9.328 2.777 -4.182 1.00 94.62 85 GLN A CA 1
ATOM 630 C C . GLN A 1 85 ? -9.260 1.260 -4.045 1.00 94.62 85 GLN A C 1
ATOM 632 O O . GLN A 1 85 ? -8.420 0.624 -4.682 1.00 94.62 85 GLN A O 1
ATOM 637 N N . VAL A 1 86 ? -10.118 0.688 -3.205 1.00 94.94 86 VAL A N 1
ATOM 638 C CA . VAL A 1 86 ? -10.172 -0.755 -2.961 1.00 94.94 86 VAL A CA 1
ATOM 639 C C . VAL A 1 86 ? -11.406 -1.330 -3.635 1.00 94.94 86 VAL A C 1
ATOM 641 O O . VAL A 1 86 ? -12.505 -0.791 -3.507 1.00 94.94 86 VAL A O 1
ATOM 644 N N . TYR A 1 87 ? -11.203 -2.442 -4.327 1.00 94.50 87 TYR A N 1
ATOM 645 C CA . TYR A 1 87 ? -12.225 -3.188 -5.040 1.00 94.50 87 TYR A CA 1
ATOM 646 C C . TYR A 1 87 ? -12.223 -4.647 -4.600 1.00 94.50 87 TYR A C 1
ATOM 648 O O . TYR A 1 87 ? -11.177 -5.205 -4.252 1.00 94.50 87 TYR A O 1
ATOM 656 N N . ARG A 1 88 ? -13.389 -5.283 -4.718 1.00 93.31 88 ARG A N 1
ATOM 657 C CA . ARG A 1 88 ? -13.665 -6.654 -4.276 1.00 93.31 88 ARG A CA 1
ATOM 658 C C . ARG A 1 88 ? -13.451 -6.849 -2.774 1.00 93.31 88 ARG A C 1
ATOM 660 O O . ARG A 1 88 ? -13.084 -7.942 -2.355 1.00 93.31 88 ARG A O 1
ATOM 667 N N . LEU A 1 89 ? -13.686 -5.808 -1.976 1.00 94.31 89 LEU A N 1
ATOM 668 C CA . LEU A 1 89 ? -13.605 -5.893 -0.520 1.00 94.31 89 LEU A CA 1
ATOM 669 C C . LEU A 1 89 ? -14.984 -6.249 0.042 1.00 94.31 89 LEU A C 1
ATOM 671 O O . LEU A 1 89 ? -15.879 -5.408 0.057 1.00 94.31 89 LEU A O 1
ATOM 675 N N . ARG A 1 90 ? -15.165 -7.501 0.477 1.00 92.12 90 ARG A N 1
ATOM 676 C CA . ARG A 1 90 ? -16.436 -7.963 1.059 1.00 92.12 90 ARG A CA 1
ATOM 677 C C . ARG A 1 90 ? -16.502 -7.642 2.543 1.00 92.12 90 ARG A C 1
ATOM 679 O O . ARG A 1 90 ? -17.506 -7.118 3.015 1.00 92.12 90 ARG A O 1
ATOM 686 N N . GLU A 1 91 ? -15.412 -7.913 3.250 1.00 93.12 91 GLU A N 1
ATOM 687 C CA . GLU A 1 91 ? -15.272 -7.647 4.676 1.00 93.12 91 GLU A CA 1
ATOM 688 C C . GLU A 1 91 ? -13.974 -6.889 4.962 1.00 93.12 91 GLU A C 1
ATOM 690 O O . GLU A 1 91 ? -12.991 -7.001 4.231 1.00 93.12 91 GLU A O 1
ATOM 695 N N . VAL A 1 92 ? -13.927 -6.139 6.066 1.00 92.50 92 VAL A N 1
ATOM 696 C CA . VAL A 1 92 ? -12.721 -5.384 6.462 1.00 92.50 92 VAL A CA 1
ATOM 697 C C . VAL A 1 92 ? -11.517 -6.317 6.638 1.00 92.50 92 VAL A C 1
ATOM 699 O O . VAL A 1 92 ? -10.404 -5.975 6.242 1.00 92.50 92 VAL A O 1
ATOM 702 N N . ALA A 1 93 ? -11.745 -7.526 7.161 1.00 92.50 93 ALA A N 1
ATOM 703 C CA . ALA A 1 93 ? -10.722 -8.555 7.347 1.00 92.50 93 ALA A CA 1
ATOM 704 C C 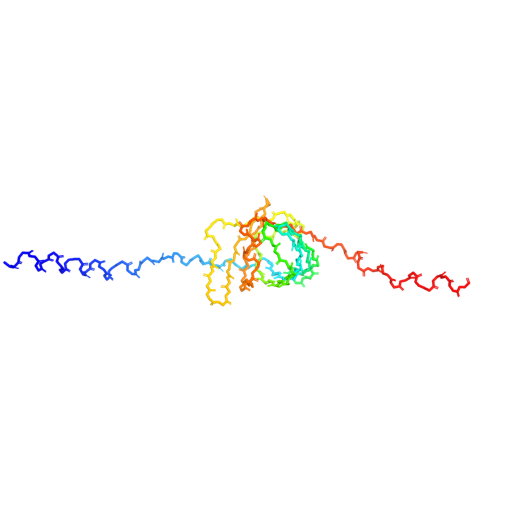. ALA A 1 93 ? -10.099 -9.049 6.027 1.00 92.50 93 ALA A C 1
ATOM 706 O O . ALA A 1 93 ? -8.971 -9.556 6.024 1.00 92.50 93 ALA A O 1
ATOM 707 N N . ASP A 1 94 ? -10.780 -8.875 4.891 1.00 94.81 94 ASP A N 1
ATOM 708 C CA . ASP A 1 94 ? -10.238 -9.224 3.576 1.00 94.81 94 ASP A CA 1
ATOM 709 C C . ASP A 1 94 ? -9.132 -8.268 3.129 1.00 94.81 94 ASP A C 1
ATOM 711 O O . ASP A 1 94 ? -8.306 -8.643 2.293 1.00 94.81 94 ASP A O 1
ATOM 715 N N . LEU A 1 95 ? -9.062 -7.065 3.716 1.00 94.88 95 LEU A N 1
ATOM 716 C CA . LEU A 1 95 ? -7.980 -6.122 3.449 1.00 94.88 95 LEU A CA 1
ATOM 717 C C . LEU A 1 95 ? -6.631 -6.713 3.867 1.00 94.88 95 LEU A C 1
ATOM 719 O O . LEU A 1 95 ? -5.644 -6.530 3.155 1.00 94.88 95 LEU A O 1
ATOM 723 N N . ALA A 1 96 ? -6.586 -7.417 5.000 1.00 94.06 96 ALA A N 1
ATOM 724 C CA . ALA A 1 96 ? -5.352 -7.967 5.542 1.00 94.06 96 ALA A CA 1
ATOM 725 C C . ALA A 1 96 ? -4.793 -9.076 4.638 1.00 94.06 96 ALA A C 1
ATOM 727 O O . ALA A 1 96 ? -5.512 -10.005 4.246 1.00 94.06 96 ALA A O 1
ATOM 728 N N . GLY A 1 97 ? -3.498 -8.983 4.333 1.00 92.44 97 GLY A N 1
ATOM 729 C CA . GLY A 1 97 ? -2.786 -9.940 3.494 1.00 92.44 97 GLY A CA 1
ATOM 730 C C . GLY A 1 97 ? -1.613 -9.333 2.731 1.00 92.44 97 GLY A C 1
ATOM 731 O O . GLY A 1 97 ? -1.312 -8.142 2.834 1.00 92.44 97 GLY A O 1
ATOM 732 N N . ARG A 1 98 ? -0.948 -10.182 1.946 1.00 92.12 98 ARG A N 1
ATOM 733 C CA . ARG A 1 98 ? 0.151 -9.791 1.063 1.00 92.12 98 ARG A CA 1
ATOM 734 C C . ARG A 1 98 ? -0.388 -9.375 -0.301 1.00 92.12 98 ARG A C 1
ATOM 736 O O . ARG A 1 98 ? -1.149 -10.111 -0.916 1.00 92.12 98 ARG A O 1
ATOM 743 N N . TYR A 1 99 ? 0.049 -8.219 -0.771 1.00 91.06 99 TYR A N 1
ATOM 744 C CA . TYR A 1 99 ? -0.291 -7.601 -2.040 1.00 91.06 99 TYR A CA 1
ATOM 745 C C . TYR A 1 99 ? 0.903 -7.621 -2.982 1.00 91.06 99 TYR A C 1
ATOM 747 O O . TYR A 1 99 ? 2.019 -7.262 -2.605 1.00 91.06 99 TYR A O 1
ATOM 755 N N . ILE A 1 100 ? 0.649 -7.997 -4.228 1.00 89.19 100 ILE A N 1
ATOM 756 C CA . ILE A 1 100 ? 1.643 -8.021 -5.299 1.00 89.19 100 ILE A CA 1
ATOM 757 C C . ILE A 1 100 ? 1.152 -7.108 -6.420 1.00 89.19 100 ILE A C 1
ATOM 759 O O . ILE A 1 100 ? -0.054 -7.021 -6.671 1.00 89.19 100 ILE A O 1
ATOM 763 N N . ALA A 1 101 ? 2.076 -6.398 -7.067 1.00 86.94 101 ALA A N 1
ATOM 764 C CA . ALA A 1 101 ? 1.755 -5.590 -8.233 1.00 86.94 101 ALA A CA 1
ATOM 765 C C . ALA A 1 101 ? 1.288 -6.477 -9.394 1.00 86.94 101 ALA A C 1
ATOM 767 O O . ALA A 1 101 ? 1.890 -7.506 -9.692 1.00 86.94 101 ALA A O 1
ATOM 768 N N . VAL A 1 102 ? 0.200 -6.075 -10.045 1.00 86.12 102 VAL A N 1
ATOM 769 C CA . VAL A 1 102 ? -0.290 -6.723 -11.260 1.00 86.12 102 VAL A CA 1
ATOM 770 C C . VAL A 1 102 ? 0.614 -6.302 -12.418 1.00 86.12 102 VAL A C 1
ATOM 772 O O . VAL A 1 102 ? 0.778 -5.107 -12.681 1.00 86.12 102 VAL A O 1
ATOM 775 N N . GLU A 1 103 ? 1.206 -7.280 -13.103 1.00 78.00 103 GLU A N 1
ATOM 776 C CA . GLU A 1 103 ? 2.090 -7.040 -14.246 1.00 78.00 103 GLU A CA 1
ATOM 777 C C . GLU A 1 103 ? 1.396 -6.197 -15.326 1.00 78.00 103 GLU A C 1
ATOM 779 O O . GLU A 1 103 ? 0.216 -6.382 -15.628 1.00 78.00 103 GLU A O 1
ATOM 784 N N . GLY A 1 104 ? 2.125 -5.230 -15.889 1.00 73.56 104 GLY A N 1
ATOM 785 C CA . GLY A 1 104 ? 1.611 -4.326 -16.924 1.00 73.56 104 GLY A CA 1
ATOM 786 C C . GLY A 1 104 ? 0.623 -3.256 -16.439 1.00 73.56 104 GLY A C 1
ATOM 787 O O . GLY A 1 104 ? 0.225 -2.410 -17.233 1.00 73.56 104 GLY A O 1
ATOM 788 N N . ALA A 1 105 ? 0.250 -3.247 -15.154 1.00 76.06 105 ALA A N 1
ATOM 789 C CA . ALA A 1 105 ? -0.659 -2.258 -14.569 1.00 76.06 105 ALA A CA 1
ATOM 790 C C . ALA A 1 105 ? 0.061 -1.145 -13.780 1.00 76.06 105 ALA A C 1
ATOM 792 O O . ALA A 1 105 ? -0.586 -0.320 -13.134 1.00 76.06 105 ALA A O 1
ATOM 793 N N . LEU A 1 106 ? 1.397 -1.141 -13.813 1.00 77.00 106 LEU A N 1
ATOM 794 C CA . LEU A 1 106 ? 2.233 -0.065 -13.295 1.00 77.00 106 LEU A CA 1
ATOM 795 C C . LEU A 1 106 ? 2.500 0.932 -14.425 1.00 77.00 106 LEU A C 1
ATOM 797 O O . LEU A 1 106 ? 3.132 0.590 -15.423 1.00 77.00 106 LEU A O 1
ATOM 801 N N . THR A 1 107 ? 2.031 2.164 -14.265 1.00 73.88 107 THR A N 1
ATOM 802 C CA . THR A 1 107 ? 2.269 3.247 -15.226 1.00 73.88 107 THR A CA 1
ATOM 803 C C . THR A 1 107 ? 3.125 4.318 -14.574 1.00 73.88 107 THR A C 1
ATOM 805 O O . THR A 1 107 ? 2.747 4.808 -13.511 1.00 73.88 107 THR A O 1
ATOM 808 N N . LEU A 1 108 ? 4.223 4.712 -15.222 1.00 66.94 108 LEU A N 1
ATOM 809 C CA . LEU A 1 108 ? 5.081 5.809 -14.776 1.00 66.94 108 LEU A CA 1
ATOM 810 C C . LEU A 1 108 ? 5.000 6.973 -15.762 1.00 66.94 108 LEU A C 1
ATOM 812 O O . LEU A 1 108 ? 5.195 6.786 -16.964 1.00 66.94 108 LEU A O 1
ATOM 816 N N . VAL A 1 109 ? 4.744 8.176 -15.250 1.00 66.12 109 VAL A N 1
ATOM 817 C CA . VAL A 1 109 ? 4.725 9.418 -16.033 1.00 66.12 109 VAL A CA 1
ATOM 818 C C . VAL A 1 109 ? 5.509 10.491 -15.273 1.00 66.12 109 VAL A C 1
ATOM 820 O O . VAL A 1 109 ? 5.646 10.423 -14.049 1.00 66.12 109 VAL A O 1
ATOM 823 N N . GLN A 1 110 ? 6.048 11.499 -15.970 1.00 62.16 110 GLN A N 1
ATOM 824 C CA . GLN A 1 110 ? 6.631 12.659 -15.287 1.00 62.16 110 GLN A CA 1
ATOM 825 C C . GLN A 1 110 ? 5.574 13.298 -14.370 1.00 62.16 110 GLN A C 1
ATOM 827 O O . GLN A 1 110 ? 4.589 13.848 -14.853 1.00 62.16 110 GLN A O 1
ATOM 832 N N . GLY A 1 1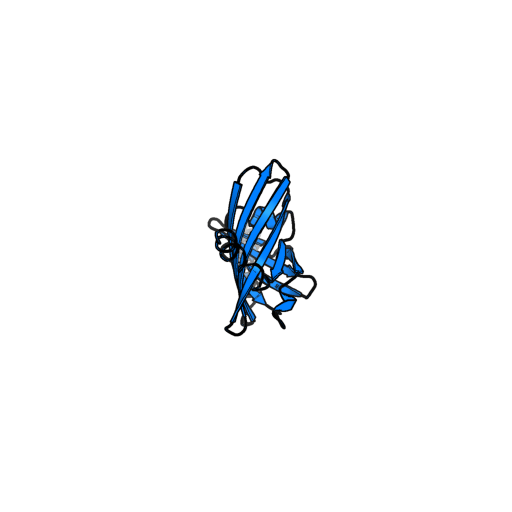11 ? 5.783 13.210 -13.052 1.00 58.44 111 GLY A N 1
ATOM 833 C CA . GLY A 1 111 ? 4.895 13.789 -12.036 1.00 58.44 111 GLY A CA 1
ATOM 834 C C . GLY A 1 111 ? 4.123 12.786 -11.171 1.00 58.44 111 GLY A C 1
ATOM 835 O O . GLY A 1 111 ? 3.500 13.211 -10.203 1.00 58.44 111 GLY A O 1
ATOM 836 N N . GLY A 1 112 ? 4.192 11.481 -11.456 1.00 72.00 112 GLY A N 1
ATOM 837 C CA . GLY A 1 112 ? 3.594 10.436 -10.619 1.00 72.00 112 GLY A CA 1
ATOM 838 C C . GLY A 1 112 ? 3.195 9.187 -11.405 1.00 72.00 112 GLY A C 1
ATOM 839 O O . GLY A 1 112 ? 3.157 9.197 -12.637 1.00 72.00 112 GLY A O 1
ATOM 840 N N . GLY A 1 113 ? 2.889 8.113 -10.679 1.00 79.94 113 GLY A N 1
ATOM 841 C CA . GLY A 1 113 ? 2.484 6.836 -11.265 1.00 79.94 113 GLY A CA 1
ATOM 842 C C . GLY A 1 113 ? 1.165 6.288 -10.728 1.00 79.94 113 GLY A C 1
ATOM 843 O O . GLY A 1 113 ? 0.612 6.786 -9.747 1.00 79.94 113 GLY A O 1
ATOM 844 N N . ASN A 1 114 ? 0.683 5.219 -11.356 1.00 85.62 114 ASN A N 1
ATOM 845 C CA . ASN A 1 114 ? -0.434 4.410 -10.865 1.00 85.62 114 ASN A CA 1
ATOM 846 C C . ASN A 1 114 ? 0.009 2.953 -10.783 1.00 85.62 114 ASN A C 1
ATOM 848 O O . ASN A 1 114 ? 0.825 2.512 -11.591 1.00 85.62 114 ASN A O 1
ATOM 852 N N . ALA A 1 115 ? -0.544 2.206 -9.832 1.00 87.31 115 ALA A N 1
ATOM 853 C CA . ALA A 1 115 ? -0.318 0.771 -9.728 1.00 87.31 115 ALA A CA 1
ATOM 854 C C . ALA A 1 115 ? -1.592 0.053 -9.324 1.00 87.31 115 ALA A C 1
ATOM 856 O O . ALA A 1 115 ? -2.398 0.560 -8.541 1.00 87.31 115 ALA A O 1
ATOM 857 N N . VAL A 1 116 ? -1.715 -1.179 -9.799 1.00 90.06 116 VAL A N 1
ATOM 858 C CA . VAL A 1 116 ? -2.744 -2.107 -9.345 1.00 90.06 116 VAL A CA 1
ATOM 859 C C . VAL A 1 116 ? -2.082 -3.183 -8.515 1.00 90.06 116 VAL A C 1
ATOM 861 O O . VAL A 1 116 ? -1.170 -3.857 -8.983 1.00 90.06 116 VAL A O 1
ATOM 864 N N . LEU A 1 117 ? -2.546 -3.345 -7.283 1.00 91.00 117 LEU A N 1
ATOM 865 C CA . LEU A 1 117 ? -2.091 -4.379 -6.369 1.00 91.00 117 LEU A CA 1
ATOM 866 C C . LEU A 1 117 ? -3.204 -5.389 -6.140 1.00 91.00 117 LEU A C 1
ATOM 868 O O . LEU A 1 117 ? -4.370 -5.007 -6.058 1.00 91.00 117 LEU A O 1
ATOM 872 N N . ARG A 1 118 ? -2.856 -6.663 -5.981 1.00 92.75 118 ARG A N 1
ATOM 873 C CA . ARG A 1 118 ? -3.819 -7.716 -5.656 1.00 92.75 118 ARG A CA 1
ATOM 874 C C . ARG A 1 118 ? -3.297 -8.612 -4.542 1.00 92.75 118 ARG A C 1
ATOM 876 O O . ARG A 1 118 ? -2.123 -8.978 -4.564 1.00 92.75 118 ARG A O 1
ATOM 883 N N . ASN A 1 119 ? -4.169 -8.961 -3.597 1.00 94.62 119 ASN A N 1
ATOM 884 C CA . ASN A 1 119 ? -3.880 -9.978 -2.589 1.00 94.62 119 ASN A CA 1
ATOM 885 C C . ASN A 1 119 ? -4.407 -11.365 -2.983 1.00 94.62 119 ASN A C 1
ATOM 887 O O . ASN A 1 119 ? -5.156 -11.526 -3.947 1.00 94.62 119 ASN A O 1
ATOM 891 N N . GLU A 1 120 ? -4.044 -12.375 -2.198 1.00 92.75 120 GLU A N 1
ATOM 892 C CA . GLU A 1 120 ? -4.456 -13.773 -2.405 1.00 92.75 120 GLU A CA 1
ATOM 893 C C . GLU A 1 120 ? -5.979 -13.977 -2.323 1.00 92.75 120 GLU A C 1
ATOM 895 O O . GLU A 1 120 ? -6.518 -14.888 -2.945 1.00 92.75 120 GLU A O 1
ATOM 900 N N . LYS A 1 121 ? -6.690 -13.090 -1.615 1.00 94.69 121 LYS A N 1
ATOM 901 C CA . LYS A 1 121 ? -8.158 -13.093 -1.495 1.00 94.69 121 LYS A CA 1
ATOM 902 C C . LYS A 1 121 ? -8.860 -12.452 -2.704 1.00 94.69 121 LYS A C 1
ATOM 904 O O . LYS A 1 121 ? -10.084 -12.464 -2.786 1.00 94.69 121 LYS A O 1
ATOM 909 N N . GLY A 1 122 ? -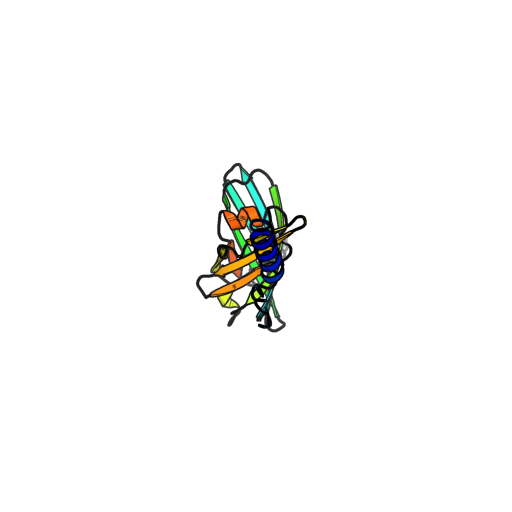8.110 -11.882 -3.651 1.00 92.75 122 GLY A N 1
ATOM 910 C CA . GLY A 1 122 ? -8.643 -11.210 -4.840 1.00 92.75 122 GLY A CA 1
ATOM 911 C C . GLY A 1 122 ? -9.026 -9.740 -4.634 1.00 92.75 122 GLY A C 1
ATOM 912 O O . GLY A 1 122 ? -9.470 -9.094 -5.593 1.00 92.75 122 GLY A O 1
ATOM 913 N N . VAL A 1 123 ? -8.806 -9.191 -3.435 1.00 95.81 123 VAL A N 1
ATOM 914 C CA . VAL A 1 123 ? -8.945 -7.756 -3.158 1.00 95.81 123 VAL A CA 1
ATOM 915 C C . VAL A 1 123 ? -7.925 -7.010 -4.001 1.00 95.81 123 VAL A C 1
ATOM 917 O O . VAL A 1 123 ? -6.746 -7.369 -4.049 1.00 95.81 123 VAL A O 1
ATOM 920 N N . THR A 1 124 ? -8.396 -5.988 -4.707 1.00 94.31 124 THR A N 1
ATOM 921 C CA . THR A 1 124 ? -7.582 -5.210 -5.638 1.00 94.31 124 THR A CA 1
ATOM 922 C C . THR A 1 124 ? -7.506 -3.763 -5.170 1.00 94.31 124 THR A C 1
ATOM 924 O O . THR A 1 124 ? -8.535 -3.133 -4.950 1.00 94.31 124 THR A O 1
ATOM 927 N N . ILE A 1 125 ? -6.294 -3.227 -5.039 1.00 93.75 125 ILE A N 1
ATOM 928 C CA . ILE A 1 125 ? -6.047 -1.830 -4.680 1.00 93.75 125 ILE A CA 1
ATOM 929 C C . ILE A 1 125 ? -5.528 -1.101 -5.915 1.00 93.75 125 ILE A C 1
ATOM 931 O O . ILE A 1 125 ? -4.485 -1.459 -6.460 1.00 93.75 125 ILE A O 1
ATOM 935 N N . TYR A 1 126 ? -6.243 -0.064 -6.334 1.00 91.69 126 TYR A N 1
ATOM 936 C CA . TYR A 1 126 ? -5.802 0.876 -7.356 1.00 91.69 126 TYR A CA 1
ATOM 937 C C . TYR A 1 126 ? -5.165 2.086 -6.676 1.00 91.69 126 TYR A C 1
ATOM 939 O O . TYR A 1 126 ? -5.868 2.916 -6.094 1.00 91.69 126 TYR A O 1
ATOM 947 N N . LEU A 1 127 ? -3.839 2.167 -6.715 1.00 89.50 127 LEU A N 1
ATOM 948 C CA . LEU A 1 127 ? -3.081 3.297 -6.191 1.00 89.50 127 LEU A CA 1
ATOM 949 C C . LEU A 1 127 ? -2.928 4.374 -7.261 1.00 89.50 127 LEU A C 1
ATOM 951 O O . LEU A 1 127 ? -2.620 4.073 -8.414 1.00 89.50 127 LEU A O 1
ATOM 955 N N . GLN A 1 128 ? -3.106 5.624 -6.843 1.00 84.12 128 GLN A N 1
ATOM 956 C CA . GLN A 1 128 ? -2.988 6.809 -7.689 1.00 84.12 128 GLN A CA 1
ATOM 957 C C . GLN A 1 128 ? -1.945 7.766 -7.131 1.00 84.12 128 GLN A C 1
ATOM 959 O O . GLN A 1 128 ? -1.734 7.808 -5.916 1.00 84.12 128 GLN A O 1
ATOM 964 N N . ASN A 1 129 ? -1.347 8.571 -8.010 1.00 75.69 129 ASN A N 1
ATOM 965 C CA . ASN A 1 129 ? -0.346 9.577 -7.647 1.00 75.69 129 ASN A CA 1
ATOM 966 C C . ASN A 1 129 ? 0.789 8.983 -6.801 1.00 75.69 129 ASN A C 1
ATOM 968 O O . ASN A 1 129 ? 1.174 9.529 -5.764 1.00 75.69 129 ASN A O 1
ATOM 972 N N . LEU A 1 130 ? 1.302 7.829 -7.229 1.00 77.44 130 LEU A N 1
ATOM 973 C CA . LEU A 1 130 ? 2.454 7.198 -6.605 1.00 77.44 130 LEU A CA 1
ATOM 974 C C . LEU A 1 130 ? 3.627 8.175 -6.604 1.00 77.44 130 LEU A C 1
ATOM 976 O O . LEU A 1 130 ? 4.000 8.725 -7.641 1.00 77.44 130 LEU A O 1
ATOM 980 N N . GLN A 1 131 ? 4.199 8.377 -5.421 1.00 73.62 131 GLN A N 1
ATOM 981 C CA . GLN A 1 131 ? 5.401 9.181 -5.250 1.00 73.62 131 GLN A CA 1
ATOM 982 C C . GLN A 1 131 ? 6.640 8.407 -5.705 1.00 73.62 131 GLN A C 1
ATOM 984 O O . GLN A 1 131 ? 6.694 7.173 -5.615 1.00 73.62 131 GLN A O 1
ATOM 989 N N . GLN A 1 132 ? 7.669 9.155 -6.112 1.00 67.12 132 GLN A N 1
ATOM 990 C CA . GLN A 1 132 ? 8.985 8.606 -6.433 1.00 67.12 132 GLN A CA 1
ATOM 991 C C . GLN A 1 132 ? 9.489 7.736 -5.264 1.00 67.12 132 GLN A C 1
ATOM 993 O O . GLN A 1 132 ? 9.562 8.187 -4.123 1.00 67.12 132 GLN A O 1
ATOM 998 N N . GLY A 1 133 ? 9.795 6.463 -5.541 1.00 66.69 133 GLY A N 1
ATOM 999 C CA . GLY A 1 133 ? 10.293 5.489 -4.557 1.00 66.69 133 GLY A CA 1
ATOM 1000 C C . GLY A 1 133 ? 9.283 4.433 -4.090 1.00 66.69 133 GLY A C 1
ATOM 1001 O O . GLY A 1 133 ? 9.693 3.337 -3.689 1.00 66.69 133 GLY A O 1
ATOM 1002 N N . LEU A 1 134 ? 7.973 4.686 -4.199 1.00 70.31 134 LEU A N 1
ATOM 1003 C CA . LEU A 1 134 ? 6.970 3.632 -3.993 1.00 70.31 134 LEU A CA 1
ATOM 1004 C C . LEU A 1 134 ? 6.965 2.653 -5.177 1.00 70.31 134 LEU A C 1
ATOM 1006 O O . LEU A 1 134 ? 6.889 1.448 -4.979 1.00 70.31 134 LEU A O 1
ATOM 1010 N N . GLU A 1 135 ? 7.176 3.150 -6.392 1.00 66.62 135 GLU A N 1
ATOM 1011 C CA . GLU A 1 135 ? 7.302 2.341 -7.615 1.00 66.62 135 GLU A CA 1
ATOM 1012 C C . GLU A 1 135 ? 8.463 1.339 -7.534 1.00 66.62 135 GLU A C 1
ATOM 1014 O O . GLU A 1 135 ? 8.288 0.161 -7.832 1.00 66.62 135 GLU A O 1
ATOM 1019 N N . LEU A 1 136 ? 9.627 1.781 -7.041 1.00 64.69 136 LEU A N 1
ATOM 1020 C CA . LEU A 1 136 ? 10.795 0.917 -6.816 1.00 64.69 136 LEU A CA 1
ATOM 1021 C C . LEU A 1 136 ? 10.498 -0.192 -5.802 1.00 64.69 136 LEU A C 1
ATOM 1023 O O . LEU A 1 136 ? 10.981 -1.312 -5.933 1.00 64.69 136 LEU A O 1
ATOM 1027 N N . THR A 1 137 ? 9.679 0.122 -4.797 1.00 67.19 137 THR A N 1
ATOM 1028 C CA . THR A 1 137 ? 9.254 -0.849 -3.784 1.00 67.19 137 THR A CA 1
ATOM 1029 C C . THR A 1 137 ? 8.378 -1.922 -4.426 1.00 67.19 137 THR A C 1
ATOM 1031 O O . THR A 1 137 ? 8.653 -3.107 -4.277 1.00 67.19 137 THR A O 1
ATOM 1034 N N . LEU A 1 138 ? 7.381 -1.499 -5.208 1.00 72.00 138 LEU A N 1
ATOM 1035 C CA . LEU A 1 138 ? 6.409 -2.377 -5.860 1.00 72.00 138 LEU A CA 1
ATOM 1036 C C . LEU A 1 138 ? 7.007 -3.242 -6.979 1.00 72.00 138 LEU A C 1
ATOM 1038 O O . LEU A 1 138 ? 6.542 -4.359 -7.188 1.00 72.00 138 LEU A O 1
ATOM 1042 N N . GLY A 1 139 ? 8.024 -2.743 -7.688 1.00 65.38 139 GLY A N 1
ATOM 1043 C CA . GLY A 1 139 ? 8.692 -3.467 -8.774 1.00 65.38 139 GLY A CA 1
ATOM 1044 C C . GLY A 1 139 ? 9.615 -4.602 -8.314 1.00 65.38 139 GLY A C 1
ATOM 1045 O O . GLY A 1 139 ? 9.942 -5.469 -9.118 1.00 65.38 139 GLY A O 1
ATOM 1046 N N . GLY A 1 140 ? 10.032 -4.611 -7.039 1.00 60.88 140 GLY A N 1
ATOM 1047 C CA . GLY A 1 140 ? 10.951 -5.613 -6.480 1.00 60.88 140 GLY A CA 1
ATOM 1048 C C . GLY A 1 140 ? 10.369 -6.486 -5.361 1.00 60.88 140 GLY A C 1
ATOM 1049 O O . GLY A 1 140 ? 10.913 -7.549 -5.074 1.00 60.88 140 GLY A O 1
ATOM 1050 N N . GLY A 1 141 ? 9.270 -6.080 -4.719 1.00 68.44 141 GLY A N 1
ATOM 1051 C CA . GLY A 1 141 ? 8.702 -6.809 -3.586 1.00 68.44 141 GLY A CA 1
ATOM 1052 C C . GLY A 1 141 ? 7.269 -6.389 -3.267 1.00 68.44 141 GLY A C 1
ATOM 1053 O O . GLY A 1 141 ? 6.905 -5.220 -3.334 1.00 68.44 141 GLY A O 1
ATOM 1054 N N . GLY A 1 142 ? 6.428 -7.366 -2.928 1.00 79.50 142 GLY A N 1
ATOM 1055 C CA . GLY A 1 142 ? 5.055 -7.103 -2.491 1.00 79.50 142 GLY A CA 1
ATOM 1056 C C . GLY A 1 142 ? 4.974 -6.325 -1.169 1.00 79.50 142 GLY A C 1
ATOM 1057 O O . GLY A 1 142 ? 5.945 -6.235 -0.416 1.00 79.50 142 GLY A O 1
ATOM 1058 N N . LEU A 1 143 ? 3.784 -5.810 -0.868 1.00 87.19 143 LEU A N 1
ATOM 1059 C CA . LEU A 1 143 ? 3.451 -5.110 0.377 1.00 87.19 143 LEU A CA 1
ATOM 1060 C C . LEU A 1 143 ? 2.549 -5.993 1.237 1.00 87.19 143 LEU A C 1
ATOM 1062 O O . LEU A 1 143 ? 1.634 -6.618 0.719 1.00 87.19 143 LEU A O 1
ATOM 1066 N N . SER A 1 144 ? 2.748 -6.017 2.544 1.00 90.94 144 SER A N 1
ATOM 1067 C CA . SER A 1 144 ? 1.850 -6.677 3.491 1.00 90.94 144 SER A CA 1
ATOM 1068 C C . SER A 1 144 ? 1.018 -5.635 4.226 1.00 90.94 144 SER A C 1
ATOM 1070 O O . SER A 1 144 ? 1.552 -4.632 4.694 1.00 90.94 144 SER A O 1
ATOM 1072 N N . ILE A 1 145 ? -0.287 -5.879 4.330 1.00 93.31 145 ILE A N 1
ATOM 1073 C CA . ILE A 1 145 ? -1.228 -5.045 5.082 1.00 93.31 145 ILE A CA 1
ATOM 1074 C C . ILE A 1 145 ? -1.762 -5.853 6.259 1.00 93.31 145 ILE A C 1
ATOM 1076 O O . ILE A 1 145 ? -2.216 -6.985 6.074 1.00 93.31 145 ILE A O 1
ATOM 1080 N N . ALA A 1 146 ? -1.751 -5.258 7.449 1.00 93.50 146 ALA A N 1
ATOM 1081 C CA . ALA A 1 146 ? -2.368 -5.811 8.648 1.00 93.50 146 ALA A CA 1
ATOM 1082 C C . ALA A 1 146 ? -3.290 -4.767 9.282 1.00 93.50 146 ALA A C 1
ATOM 1084 O O . ALA A 1 146 ? -2.926 -3.598 9.381 1.00 93.50 146 ALA A O 1
ATOM 1085 N N . LEU A 1 147 ? -4.487 -5.174 9.703 1.00 92.31 147 LEU A N 1
ATOM 1086 C CA . LEU A 1 147 ? -5.378 -4.286 10.448 1.00 92.31 147 LEU A CA 1
ATOM 1087 C C . LEU A 1 147 ? -4.769 -4.009 11.821 1.00 92.31 147 LEU A C 1
ATOM 1089 O O . LEU A 1 147 ? -4.232 -4.914 12.455 1.00 92.31 147 LEU A O 1
ATOM 1093 N N . THR A 1 148 ? -4.829 -2.756 12.256 1.00 85.44 148 THR A N 1
ATOM 1094 C CA . THR A 1 148 ? -4.399 -2.396 13.602 1.00 85.44 148 THR A CA 1
ATOM 1095 C C . THR A 1 148 ? -5.572 -2.636 14.529 1.00 85.44 148 THR A C 1
ATOM 1097 O O . THR A 1 148 ? -6.615 -1.994 14.380 1.00 85.44 148 THR A O 1
ATOM 1100 N N . ASP A 1 149 ? -5.403 -3.526 15.501 1.00 68.44 149 ASP A N 1
ATOM 1101 C CA . ASP A 1 149 ? -6.378 -3.620 16.573 1.00 68.44 149 ASP A CA 1
ATOM 1102 C C . ASP A 1 149 ? -6.373 -2.306 17.373 1.00 68.44 149 ASP A C 1
ATOM 1104 O O . ASP A 1 149 ? -5.305 -1.812 17.756 1.00 68.44 149 ASP A O 1
ATOM 1108 N N . PRO A 1 150 ? -7.545 -1.705 17.653 1.00 55.19 150 PRO A N 1
ATOM 1109 C CA . PRO A 1 150 ? -7.637 -0.443 18.389 1.00 55.19 150 PRO A CA 1
ATOM 1110 C C . PRO A 1 150 ? -7.002 -0.484 19.791 1.00 55.19 150 PRO A C 1
ATOM 1112 O O . PRO A 1 150 ? -6.794 0.563 20.401 1.00 55.19 150 PRO 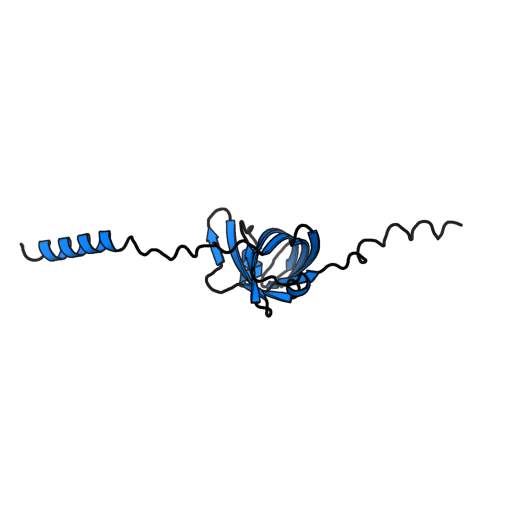A O 1
ATOM 1115 N N . THR A 1 151 ? -6.659 -1.668 20.300 1.00 47.94 151 THR A N 1
ATOM 1116 C CA . THR A 1 151 ? -5.996 -1.885 21.590 1.00 47.94 151 THR A CA 1
ATOM 1117 C C . THR A 1 151 ? -4.486 -1.624 21.592 1.00 47.94 151 THR A C 1
ATOM 1119 O O . THR A 1 151 ? -3.934 -1.416 22.669 1.00 47.94 151 THR A O 1
ATOM 1122 N N . GLU A 1 152 ? -3.809 -1.557 20.440 1.00 49.28 152 GLU A N 1
ATOM 1123 C CA . GLU A 1 152 ? -2.347 -1.341 20.394 1.00 49.28 152 GLU A CA 1
ATOM 1124 C C . GLU A 1 152 ? -1.958 0.118 20.739 1.00 49.28 152 GLU A C 1
ATOM 1126 O O . GLU A 1 152 ? -0.907 0.376 21.321 1.00 49.28 152 GLU A O 1
ATOM 1131 N N . LYS A 1 153 ? -2.820 1.108 20.448 1.00 46.22 153 LYS A N 1
ATOM 1132 C CA . LYS A 1 153 ? -2.481 2.547 20.562 1.00 46.22 153 LYS A CA 1
ATOM 1133 C C . LYS A 1 153 ? -2.837 3.204 21.912 1.00 46.22 153 LYS A C 1
ATOM 1135 O O . LYS A 1 153 ? -2.862 4.430 21.998 1.00 46.22 153 LYS A O 1
ATOM 1140 N N . VAL A 1 154 ? -3.125 2.435 22.969 1.00 50.59 154 VAL A N 1
ATOM 1141 C CA . VAL A 1 154 ? -3.583 2.981 24.275 1.00 50.59 154 VAL A CA 1
ATOM 1142 C C . VAL A 1 154 ? -2.549 2.860 25.413 1.00 50.59 154 VAL A C 1
ATOM 1144 O O . VAL A 1 154 ? -2.775 3.389 26.497 1.00 50.59 154 VAL A O 1
ATOM 1147 N N . ILE A 1 155 ? -1.366 2.271 25.201 1.00 56.56 155 ILE A N 1
ATOM 1148 C CA . ILE A 1 155 ? -0.385 2.080 26.291 1.00 56.56 155 ILE A CA 1
ATOM 1149 C C . ILE A 1 155 ? 0.948 2.766 25.956 1.00 56.56 155 ILE A C 1
ATOM 1151 O O . ILE A 1 155 ? 1.864 2.141 25.432 1.00 56.56 155 ILE A O 1
ATOM 1155 N N . PRO A 1 156 ? 1.059 4.081 26.223 1.00 50.41 156 PRO A N 1
ATOM 1156 C CA . PRO A 1 156 ? 2.167 4.500 27.090 1.00 50.41 156 PRO A CA 1
ATOM 1157 C C . PRO A 1 156 ? 1.800 5.551 28.157 1.00 50.41 156 PRO A C 1
ATOM 1159 O O . PRO A 1 156 ? 2.618 5.836 29.020 1.00 50.41 156 PRO A O 1
ATOM 1162 N N . ALA A 1 157 ? 0.588 6.118 28.164 1.00 52.50 157 ALA A N 1
ATOM 1163 C CA . ALA A 1 157 ? 0.282 7.263 29.038 1.00 52.50 157 ALA A CA 1
ATOM 1164 C C . ALA A 1 157 ? -0.227 6.896 30.448 1.00 52.50 157 ALA A C 1
ATOM 1166 O O . ALA A 1 157 ? -0.233 7.742 31.337 1.00 52.50 157 ALA A O 1
ATOM 1167 N N . VAL A 1 158 ? -0.659 5.651 30.680 1.00 55.19 158 VAL A N 1
ATOM 1168 C CA . VAL A 1 158 ? -1.263 5.246 31.969 1.00 55.19 158 VAL A CA 1
ATOM 1169 C C . VAL A 1 158 ? -0.230 4.679 32.957 1.00 55.19 158 VAL A C 1
ATOM 1171 O O . VAL A 1 158 ? -0.504 4.606 34.151 1.00 55.19 158 VAL A O 1
ATOM 1174 N N . MET A 1 159 ? 0.986 4.338 32.511 1.00 52.38 159 MET A N 1
ATOM 1175 C CA . MET A 1 159 ? 1.996 3.720 33.388 1.00 52.38 159 MET A CA 1
ATOM 1176 C C . MET A 1 159 ? 2.868 4.714 34.175 1.00 52.38 159 MET A C 1
ATOM 1178 O O . MET A 1 159 ? 3.503 4.304 35.142 1.00 52.38 159 MET A O 1
ATOM 1182 N N . GLU A 1 160 ? 2.872 6.009 33.840 1.00 54.84 160 GLU A N 1
ATOM 1183 C CA . GLU A 1 160 ? 3.738 6.991 34.523 1.00 54.84 160 GLU A CA 1
ATOM 1184 C C . GLU A 1 160 ? 3.213 7.417 35.910 1.00 54.84 160 GLU A C 1
ATOM 1186 O O . GLU A 1 160 ? 3.995 7.763 36.790 1.00 54.84 160 GLU A O 1
ATOM 1191 N N . ASN A 1 161 ? 1.906 7.309 36.174 1.00 48.88 161 ASN A N 1
ATOM 1192 C CA . ASN A 1 161 ? 1.311 7.793 37.431 1.00 48.88 161 ASN A CA 1
ATOM 1193 C C . ASN A 1 161 ? 1.135 6.723 38.526 1.00 48.88 161 ASN A C 1
ATOM 1195 O O . ASN A 1 161 ? 0.618 7.023 39.602 1.00 48.88 161 ASN A O 1
ATOM 1199 N N . ALA A 1 162 ? 1.553 5.477 38.278 1.00 55.38 162 ALA A N 1
ATOM 1200 C CA . ALA A 1 162 ? 1.395 4.373 39.230 1.00 55.38 162 ALA A CA 1
ATOM 1201 C C . ALA A 1 162 ? 2.629 4.126 40.121 1.00 55.38 162 ALA A C 1
ATOM 1203 O O . ALA A 1 162 ? 2.557 3.298 41.023 1.00 55.38 162 ALA A O 1
ATOM 1204 N N . SER A 1 163 ? 3.740 4.844 39.906 1.00 50.78 163 SER A N 1
ATOM 1205 C CA . SER A 1 163 ? 4.972 4.686 40.702 1.00 50.78 163 SER A CA 1
ATOM 1206 C C . SER A 1 163 ? 5.232 5.825 41.703 1.00 50.78 163 SER A C 1
ATOM 1208 O O . SER A 1 163 ? 6.278 5.830 42.347 1.00 50.78 163 SER A O 1
ATOM 1210 N N . ALA A 1 164 ? 4.314 6.788 41.839 1.00 53.88 164 ALA A N 1
ATOM 1211 C CA . ALA A 1 164 ? 4.480 7.970 42.695 1.00 53.88 164 ALA A CA 1
ATOM 1212 C C . ALA A 1 164 ? 3.502 8.014 43.888 1.00 53.88 164 ALA A C 1
ATOM 1214 O O . ALA A 1 164 ? 3.055 9.092 44.288 1.00 53.88 164 ALA A O 1
ATOM 1215 N N . ARG A 1 165 ? 3.148 6.854 44.452 1.00 45.56 165 ARG A N 1
ATOM 1216 C CA . ARG A 1 165 ? 2.476 6.758 45.755 1.00 45.56 165 ARG A CA 1
ATOM 1217 C C . ARG A 1 165 ? 3.198 5.789 46.669 1.00 45.56 165 ARG A C 1
ATOM 1219 O O . ARG A 1 165 ? 3.612 4.728 46.160 1.00 45.56 165 ARG A O 1
#

Foldseek 3Di:
DPPVVVVVVVVVVVVVVVPDPCPPPPPPVPDFQKKKKKKWKWADDQKIKIKIKMWICGPNDIFIKMKIAIAGGDHGIDMWMWIKGKHPDPDPQLVFAKWAWDPPQWDDDVQAIWTWIAGPSGIIIIITRTDPPVSNRRVGIIMGMGTDDPVVPPPDPPPPPPPPD

pLDDT: mean 74.04, std 17.65, range [42.5, 95.81]